Protein AF-A0A9X8VEN0-F1 (afdb_monomer_lite)

Radius of gyration: 14.85 Å; chains: 1; bounding box: 38×20×40 Å

Structure (mmCIF, N/CA/C/O backbone):
data_AF-A0A9X8VEN0-F1
#
_entry.id   AF-A0A9X8VEN0-F1
#
loop_
_atom_site.group_PDB
_atom_site.id
_atom_site.type_symbol
_atom_site.label_atom_id
_atom_site.label_alt_id
_atom_site.label_comp_id
_atom_site.label_asym_id
_atom_site.label_entity_id
_atom_site.label_seq_id
_atom_site.pdbx_PDB_ins_code
_atom_site.Cartn_x
_atom_site.Cartn_y
_atom_site.Cartn_z
_atom_site.occupancy
_atom_site.B_iso_or_equiv
_atom_site.auth_seq_id
_atom_site.auth_comp_id
_atom_site.auth_asym_id
_atom_site.auth_atom_id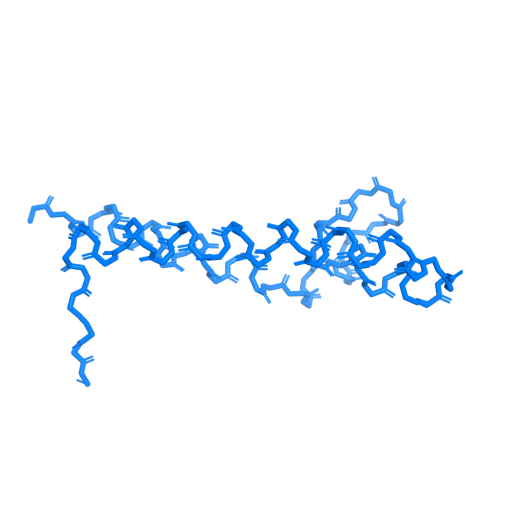
_atom_site.pdbx_PDB_model_num
ATOM 1 N N . ARG A 1 1 ? -17.299 -1.078 20.606 1.00 54.09 1 ARG A N 1
ATOM 2 C CA . ARG A 1 1 ? -16.308 -2.103 21.032 1.00 54.09 1 ARG A CA 1
ATOM 3 C C . ARG A 1 1 ? -15.341 -2.535 19.913 1.00 54.09 1 ARG A C 1
ATOM 5 O O . ARG A 1 1 ? -14.301 -3.072 20.249 1.00 54.09 1 ARG A O 1
ATOM 12 N N . TYR A 1 2 ? -15.605 -2.237 18.630 1.00 60.50 2 TYR A N 1
ATOM 13 C CA . TYR A 1 2 ? -14.693 -2.542 17.504 1.00 60.50 2 TYR A CA 1
ATOM 14 C C . TYR A 1 2 ? -13.971 -1.313 16.910 1.00 60.50 2 TYR A C 1
ATOM 16 O O . TYR A 1 2 ? -13.347 -1.418 15.861 1.00 60.50 2 TYR A O 1
ATOM 24 N N . GLY A 1 3 ? -14.035 -0.152 17.578 1.00 70.50 3 GLY A N 1
ATOM 25 C CA . GLY A 1 3 ? -13.527 1.118 17.040 1.00 70.50 3 GLY A CA 1
ATOM 26 C C . GLY A 1 3 ? -12.033 1.104 16.714 1.00 70.50 3 GLY A C 1
ATOM 27 O O . GLY A 1 3 ? -11.659 1.592 15.660 1.00 70.50 3 GLY A O 1
ATOM 28 N N . LEU A 1 4 ? -11.210 0.465 17.556 1.00 78.25 4 LEU A N 1
ATOM 29 C CA . LEU A 1 4 ? -9.760 0.368 17.347 1.00 78.25 4 LEU A CA 1
ATOM 30 C C . LEU A 1 4 ? -9.403 -0.460 16.099 1.00 78.25 4 LEU A C 1
ATOM 32 O O . LEU A 1 4 ? -8.543 -0.068 15.317 1.00 78.25 4 LEU A O 1
ATOM 36 N N . ILE A 1 5 ? -10.085 -1.595 15.902 1.00 76.38 5 ILE A N 1
ATOM 37 C CA . ILE A 1 5 ? -9.868 -2.472 14.742 1.00 76.38 5 ILE A CA 1
ATOM 38 C C . ILE A 1 5 ? -10.356 -1.772 13.473 1.00 76.38 5 ILE A C 1
ATOM 40 O O . ILE A 1 5 ? -9.652 -1.795 12.473 1.00 76.38 5 ILE A O 1
ATOM 44 N N . GLY A 1 6 ? -11.505 -1.091 13.526 1.00 75.12 6 GLY A N 1
ATOM 45 C CA . GLY A 1 6 ? -12.010 -0.289 12.411 1.00 75.12 6 GLY A CA 1
ATOM 46 C C . GLY A 1 6 ? -11.066 0.854 12.029 1.00 75.12 6 GLY A C 1
ATOM 47 O O . GLY A 1 6 ? -10.723 0.986 10.861 1.00 75.12 6 GLY A O 1
ATOM 48 N N . SER A 1 7 ? -10.580 1.638 13.000 1.00 78.81 7 SER A N 1
ATOM 49 C CA . SER A 1 7 ? -9.618 2.720 12.740 1.00 78.81 7 SER A CA 1
ATOM 50 C C . SER A 1 7 ? -8.282 2.204 12.210 1.00 78.81 7 SER A C 1
ATOM 52 O O . SER A 1 7 ? -7.696 2.823 11.327 1.00 78.81 7 SER A O 1
ATOM 54 N N . TRP A 1 8 ? -7.814 1.057 12.712 1.00 82.75 8 TRP A N 1
ATOM 55 C CA . TRP A 1 8 ? -6.596 0.416 12.220 1.00 82.75 8 TRP A CA 1
ATOM 56 C C . TRP A 1 8 ? -6.754 -0.060 10.772 1.00 82.75 8 TRP A C 1
ATOM 58 O O . TRP A 1 8 ? -5.870 0.174 9.955 1.00 82.75 8 TRP A O 1
ATOM 68 N N . LEU A 1 9 ? -7.901 -0.650 10.428 1.00 78.50 9 LEU A N 1
ATOM 69 C CA . LEU A 1 9 ? -8.192 -1.097 9.065 1.00 78.50 9 LEU A CA 1
ATOM 70 C C . LEU A 1 9 ? -8.335 0.073 8.086 1.00 78.50 9 LEU A C 1
ATOM 72 O O . LEU A 1 9 ? -7.866 -0.007 6.957 1.00 78.50 9 LEU A O 1
ATOM 76 N N . LEU A 1 10 ? -8.936 1.180 8.526 1.00 79.94 10 LEU A N 1
ATOM 77 C CA . LEU A 1 10 ? -9.0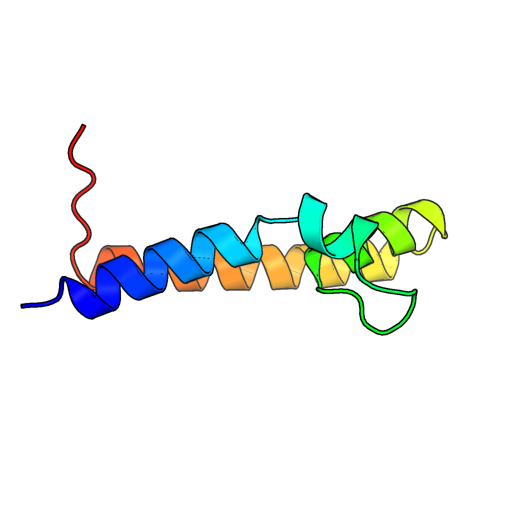06 2.402 7.727 1.00 79.94 10 LEU A CA 1
ATOM 78 C C . LEU A 1 10 ? -7.613 2.996 7.485 1.00 79.94 10 LEU A C 1
ATOM 80 O O . LEU A 1 10 ? -7.305 3.340 6.348 1.00 79.94 10 LEU A O 1
ATOM 84 N N . MET A 1 11 ? -6.750 3.058 8.508 1.00 81.06 11 MET A N 1
ATOM 85 C CA . MET A 1 11 ? -5.349 3.450 8.309 1.00 81.06 11 MET A CA 1
ATOM 86 C C . MET A 1 11 ? -4.637 2.511 7.336 1.00 81.06 11 MET A C 1
ATOM 88 O O . MET A 1 11 ? -3.965 2.986 6.428 1.00 81.06 11 MET A O 1
ATOM 92 N N . PHE A 1 12 ? -4.806 1.196 7.493 1.00 81.19 12 PHE A N 1
ATOM 93 C CA . PHE A 1 12 ? -4.218 0.200 6.599 1.00 81.19 12 PHE A CA 1
ATOM 94 C C . PHE A 1 12 ? -4.613 0.443 5.133 1.00 81.19 12 PHE A C 1
ATOM 96 O O . PHE A 1 12 ? -3.739 0.508 4.273 1.00 81.19 12 PHE A O 1
ATOM 103 N N . LEU A 1 13 ? -5.902 0.675 4.859 1.00 77.19 13 LEU A N 1
ATOM 104 C CA . LEU A 1 13 ? -6.406 0.960 3.509 1.00 77.19 13 LEU A CA 1
ATOM 105 C C . LEU A 1 13 ? -5.881 2.285 2.930 1.00 77.19 13 LEU A C 1
ATOM 107 O O . LEU A 1 13 ? -5.709 2.397 1.717 1.00 77.19 13 LEU A O 1
ATOM 111 N N . ILE A 1 14 ? -5.639 3.293 3.773 1.00 78.69 14 ILE A N 1
ATOM 112 C CA . ILE A 1 14 ? -5.023 4.558 3.345 1.00 78.69 14 ILE A CA 1
ATOM 113 C C . ILE A 1 14 ? -3.560 4.314 2.963 1.00 78.69 14 ILE A C 1
ATOM 115 O O . ILE A 1 14 ? -3.152 4.694 1.871 1.00 78.69 14 ILE A O 1
ATOM 119 N N . PHE A 1 15 ? -2.792 3.617 3.804 1.00 73.19 15 PHE A N 1
ATOM 120 C CA . PHE A 1 15 ? -1.385 3.308 3.527 1.00 73.19 15 PHE A CA 1
ATOM 121 C C . PHE A 1 15 ? -1.190 2.428 2.289 1.00 73.19 15 PHE A C 1
ATOM 123 O O . PHE A 1 15 ? -0.236 2.630 1.545 1.00 73.19 15 PHE A O 1
ATOM 130 N N . GLU A 1 16 ? -2.094 1.485 2.032 1.00 68.88 16 GLU A N 1
ATOM 131 C CA . GLU A 1 16 ? -2.059 0.646 0.828 1.00 68.88 16 GLU A CA 1
ATOM 132 C C . GLU A 1 16 ? -2.243 1.461 -0.466 1.00 68.88 16 GLU A C 1
ATOM 134 O O . GLU A 1 16 ? -1.697 1.112 -1.512 1.00 68.88 16 GLU A O 1
ATOM 139 N N . ARG A 1 17 ? -2.982 2.577 -0.398 1.00 66.88 17 ARG A N 1
ATOM 140 C CA . ARG A 1 17 ? -3.231 3.483 -1.531 1.00 66.88 17 ARG A CA 1
ATOM 141 C C . ARG A 1 17 ? -2.277 4.669 -1.607 1.00 66.88 17 ARG A C 1
ATOM 143 O O . ARG A 1 17 ? -2.327 5.416 -2.583 1.00 66.88 17 ARG A O 1
ATOM 150 N N . GLU A 1 18 ? -1.426 4.864 -0.610 1.00 64.12 18 GLU A N 1
ATOM 151 C CA . GLU A 1 18 ? -0.435 5.935 -0.607 1.00 64.12 18 GLU A CA 1
ATOM 152 C C . GLU A 1 18 ? 0.721 5.582 -1.555 1.00 64.12 18 GLU A C 1
ATOM 154 O O . GLU A 1 18 ? 1.754 5.035 -1.173 1.00 64.12 18 GLU A O 1
ATOM 159 N N . TYR A 1 19 ? 0.532 5.906 -2.836 1.00 56.91 19 TYR A N 1
ATOM 160 C CA . TYR A 1 19 ? 1.558 5.793 -3.874 1.00 56.91 19 TYR A CA 1
ATOM 161 C C . TYR A 1 19 ? 2.627 6.894 -3.750 1.00 56.91 19 TYR A C 1
ATOM 163 O O . TYR A 1 19 ? 3.801 6.660 -4.037 1.00 56.91 19 TYR A O 1
ATOM 171 N N . SER A 1 20 ? 2.238 8.101 -3.320 1.00 50.03 20 SER A N 1
ATOM 172 C CA . SER A 1 20 ? 3.083 9.299 -3.417 1.00 50.03 20 SER A CA 1
ATOM 173 C C . SER A 1 20 ? 4.285 9.285 -2.480 1.00 50.03 20 SER A C 1
ATOM 175 O O . SER A 1 20 ? 5.373 9.668 -2.894 1.00 50.03 20 SER A O 1
ATOM 177 N N . THR A 1 21 ? 4.146 8.831 -1.237 1.00 55.62 21 THR A N 1
ATOM 178 C CA . THR A 1 21 ? 5.282 8.820 -0.298 1.00 55.62 21 THR A CA 1
ATOM 179 C C . THR A 1 21 ? 6.325 7.757 -0.649 1.00 55.62 21 THR A C 1
ATOM 181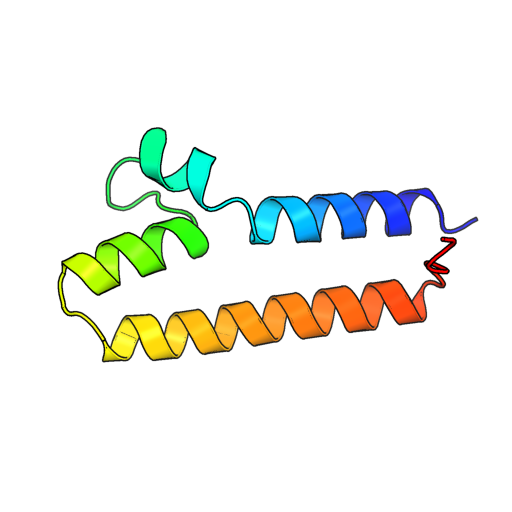 O O . THR A 1 21 ? 7.519 8.009 -0.492 1.00 55.62 21 THR A O 1
ATOM 184 N N . GLY A 1 22 ? 5.902 6.612 -1.195 1.00 56.59 22 GLY A N 1
ATOM 185 C CA . GLY A 1 22 ? 6.805 5.539 -1.619 1.00 56.59 22 GLY A CA 1
ATOM 186 C C . GLY A 1 22 ? 7.680 5.921 -2.813 1.00 56.59 22 GLY A C 1
ATOM 187 O O . GLY A 1 22 ? 8.884 5.700 -2.776 1.00 56.59 22 GLY A O 1
ATOM 188 N N . VAL A 1 23 ? 7.108 6.567 -3.835 1.00 55.06 23 VAL A N 1
ATOM 189 C CA . VAL A 1 23 ? 7.846 6.950 -5.057 1.00 55.06 23 VAL A CA 1
ATOM 190 C C . VAL A 1 23 ? 8.921 8.009 -4.787 1.00 55.06 23 VAL A C 1
ATOM 192 O O . VAL A 1 23 ? 9.959 8.008 -5.441 1.00 55.06 23 VAL A O 1
ATOM 195 N N . TYR A 1 24 ? 8.694 8.916 -3.832 1.00 53.25 24 TYR A N 1
ATOM 196 C CA . TYR A 1 24 ? 9.627 10.017 -3.564 1.00 53.25 24 TYR A CA 1
ATOM 197 C C . TYR A 1 24 ? 10.669 9.722 -2.475 1.00 53.25 24 TYR A C 1
ATOM 199 O O . TYR A 1 24 ? 11.696 10.398 -2.444 1.00 53.25 24 TYR A O 1
ATOM 207 N N . LEU A 1 25 ? 10.428 8.755 -1.579 1.00 57.75 25 LEU A N 1
ATOM 208 C CA . LEU A 1 25 ? 11.323 8.466 -0.445 1.00 57.75 25 LEU A CA 1
ATOM 209 C C . LEU A 1 25 ? 12.050 7.121 -0.542 1.00 57.75 25 LEU A C 1
ATOM 211 O O . LEU A 1 25 ? 13.030 6.922 0.178 1.00 57.75 25 LEU A O 1
ATOM 215 N N . LEU A 1 26 ? 11.587 6.195 -1.386 1.00 54.53 26 LEU A N 1
ATOM 216 C CA . LEU A 1 26 ? 12.189 4.870 -1.513 1.00 54.53 26 LEU A CA 1
ATOM 217 C C . LEU A 1 26 ? 13.096 4.832 -2.739 1.00 54.53 26 LEU A C 1
ATOM 219 O O . LEU A 1 26 ? 12.724 5.246 -3.833 1.00 54.53 26 LEU A O 1
ATOM 223 N N . SER A 1 27 ? 14.310 4.327 -2.532 1.00 57.53 27 SER A N 1
ATOM 224 C CA . SER A 1 27 ? 15.234 4.036 -3.623 1.00 57.53 27 SER A CA 1
ATOM 225 C C . SER A 1 27 ? 14.762 2.770 -4.359 1.00 57.53 27 SER A C 1
ATOM 227 O O . SER A 1 27 ? 14.151 1.899 -3.722 1.00 57.53 27 SER A O 1
ATOM 229 N N . PRO A 1 28 ? 15.052 2.615 -5.665 1.00 59.44 28 PRO A N 1
ATOM 230 C CA . PRO A 1 28 ? 14.717 1.401 -6.406 1.00 59.44 28 PRO A CA 1
ATOM 231 C C . PRO A 1 28 ? 15.188 0.144 -5.655 1.00 59.44 28 PRO A C 1
ATOM 233 O O . PRO A 1 28 ? 16.362 0.030 -5.303 1.00 59.44 28 PRO A O 1
ATOM 236 N N . GLY A 1 29 ? 14.271 -0.788 -5.377 1.00 62.62 29 GLY A N 1
ATOM 237 C CA . GLY A 1 29 ? 14.549 -2.028 -4.633 1.00 62.62 29 GLY A CA 1
ATOM 238 C C . GLY A 1 29 ? 14.076 -2.059 -3.172 1.00 62.62 29 GLY A C 1
ATOM 239 O O . GLY A 1 29 ? 14.034 -3.137 -2.584 1.00 62.62 29 GLY A O 1
ATOM 240 N N . THR A 1 30 ? 13.656 -0.926 -2.596 1.00 61.09 30 THR A N 1
ATOM 241 C CA . THR A 1 30 ? 12.948 -0.873 -1.294 1.00 61.09 30 THR A CA 1
ATOM 242 C C . THR A 1 30 ? 11.507 -0.380 -1.433 1.00 61.09 30 THR A C 1
ATOM 244 O O . THR A 1 30 ? 10.895 0.043 -0.457 1.00 61.09 30 THR A O 1
ATOM 247 N N . GLU A 1 31 ? 10.994 -0.369 -2.660 1.00 70.19 31 GLU A N 1
ATOM 248 C CA . GLU A 1 31 ? 9.707 0.204 -3.038 1.00 70.19 31 GLU A CA 1
ATOM 249 C C . GLU A 1 31 ? 8.550 -0.570 -2.397 1.00 70.19 31 GLU A C 1
ATOM 251 O O . GLU A 1 31 ? 8.526 -1.803 -2.376 1.00 70.19 31 GLU A O 1
ATOM 256 N N . THR A 1 32 ? 7.547 0.148 -1.896 1.00 71.88 32 THR A N 1
ATOM 257 C CA . THR A 1 32 ? 6.267 -0.474 -1.547 1.00 71.88 32 THR A CA 1
ATOM 258 C C . THR A 1 32 ? 5.566 -0.918 -2.831 1.00 71.88 32 THR A C 1
ATOM 260 O O . THR A 1 32 ? 5.780 -0.319 -3.889 1.00 71.88 32 THR A O 1
ATOM 263 N N . ILE A 1 33 ? 4.708 -1.947 -2.752 1.00 74.81 33 ILE A N 1
ATOM 264 C CA . ILE A 1 33 ? 4.004 -2.541 -3.911 1.00 74.81 33 ILE A CA 1
ATOM 265 C C . ILE A 1 33 ? 3.386 -1.459 -4.812 1.00 74.81 33 ILE A C 1
ATOM 267 O O . ILE A 1 33 ? 3.508 -1.531 -6.033 1.00 74.81 33 ILE A O 1
ATOM 271 N N . GLY A 1 34 ? 2.792 -0.420 -4.216 1.00 71.50 34 GLY A N 1
ATOM 272 C CA . GLY A 1 34 ? 2.226 0.704 -4.956 1.00 71.50 34 GLY A CA 1
ATOM 273 C C . GLY A 1 34 ? 3.258 1.480 -5.784 1.00 71.50 34 GLY A C 1
ATOM 274 O O . GLY A 1 34 ? 3.060 1.671 -6.981 1.00 71.50 34 GLY A O 1
ATOM 275 N N . SER A 1 35 ? 4.376 1.900 -5.185 1.00 75.19 35 SER A N 1
ATOM 276 C CA . SER A 1 35 ? 5.455 2.587 -5.918 1.00 75.19 35 SER A CA 1
ATOM 277 C C . SER A 1 35 ? 6.145 1.685 -6.949 1.00 75.19 35 SER A C 1
ATOM 279 O O . SER A 1 35 ? 6.447 2.134 -8.052 1.00 75.19 35 SER A O 1
ATOM 281 N N . MET A 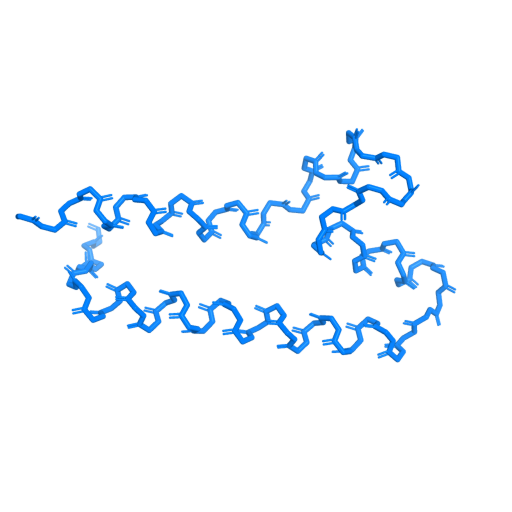1 36 ? 6.296 0.394 -6.637 1.00 80.62 36 MET A N 1
ATOM 282 C CA . MET A 1 36 ? 6.910 -0.598 -7.521 1.00 80.62 36 MET A CA 1
ATOM 283 C C . MET A 1 36 ? 6.102 -0.798 -8.811 1.00 80.62 36 MET A C 1
ATOM 285 O O . MET A 1 36 ? 6.685 -0.993 -9.874 1.00 80.62 36 MET A O 1
ATOM 289 N N . LEU A 1 37 ? 4.766 -0.700 -8.760 1.00 78.38 37 LEU A N 1
ATOM 290 C CA . LEU A 1 37 ? 3.919 -0.755 -9.958 1.00 78.38 37 LEU A CA 1
ATOM 291 C C . LEU A 1 37 ? 4.256 0.361 -10.956 1.00 78.38 37 LEU A C 1
ATOM 293 O O . LEU A 1 37 ? 4.331 0.100 -12.156 1.00 78.38 37 LEU A O 1
ATOM 297 N N . VAL A 1 38 ? 4.489 1.584 -10.472 1.00 77.88 38 VAL A N 1
ATOM 298 C CA . VAL A 1 38 ? 4.843 2.734 -11.320 1.00 77.88 38 VAL A CA 1
ATOM 299 C C . VAL A 1 38 ? 6.243 2.555 -11.909 1.00 77.88 38 VAL A C 1
ATOM 301 O O . VAL A 1 38 ? 6.433 2.757 -13.110 1.00 77.88 38 VAL A O 1
ATOM 304 N N . SER A 1 39 ? 7.205 2.112 -11.098 1.00 78.12 39 SER A N 1
ATOM 305 C CA . SER A 1 39 ? 8.577 1.850 -11.546 1.00 78.12 39 SER A CA 1
ATOM 306 C C . SER A 1 39 ? 8.644 0.729 -12.589 1.00 78.12 39 SER A C 1
ATOM 308 O O . SER A 1 39 ? 9.310 0.872 -13.614 1.00 78.12 39 SER A O 1
ATOM 310 N N . LEU A 1 40 ? 7.902 -0.365 -12.393 1.00 82.31 40 LEU A N 1
ATOM 311 C CA . LEU A 1 40 ? 7.831 -1.475 -13.349 1.00 82.31 40 LEU A CA 1
ATOM 312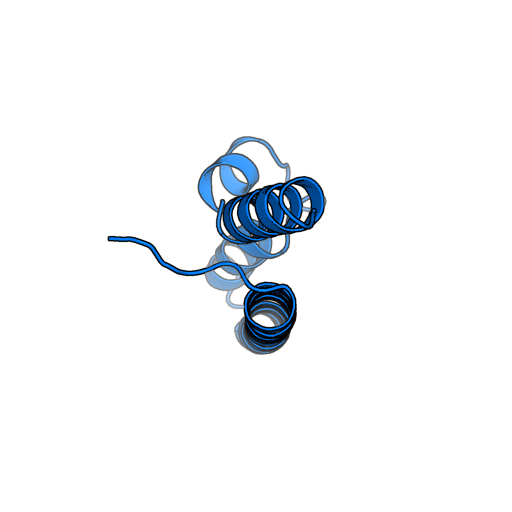 C C . LEU A 1 40 ? 7.078 -1.109 -14.629 1.00 82.31 40 LEU A C 1
ATOM 314 O O . LEU A 1 40 ? 7.449 -1.577 -15.707 1.00 82.31 40 LEU A O 1
ATOM 318 N N . TRP A 1 41 ? 6.057 -0.257 -14.529 1.00 80.75 41 TRP A N 1
ATOM 319 C CA . TRP A 1 41 ? 5.385 0.306 -15.696 1.00 80.75 41 TRP A CA 1
ATOM 320 C C . TRP A 1 41 ? 6.357 1.137 -16.540 1.00 80.75 41 TRP A C 1
ATOM 322 O O . TRP A 1 41 ? 6.432 0.947 -17.752 1.00 80.75 41 TRP A O 1
ATOM 332 N N . ALA A 1 42 ? 7.166 1.989 -15.902 1.00 80.88 42 ALA A N 1
ATOM 333 C CA . ALA A 1 42 ? 8.215 2.751 -16.579 1.00 80.88 42 ALA A CA 1
ATOM 334 C C . ALA A 1 42 ? 9.317 1.850 -17.174 1.00 80.88 42 ALA A C 1
ATOM 336 O O . ALA A 1 42 ? 9.844 2.153 -18.242 1.00 80.88 42 ALA A O 1
ATOM 337 N N . ALA A 1 43 ? 9.632 0.726 -16.524 1.00 83.56 43 ALA A N 1
ATOM 338 C CA . ALA A 1 43 ? 10.583 -0.273 -17.016 1.00 83.56 43 ALA A CA 1
ATOM 339 C C . ALA A 1 43 ? 10.021 -1.187 -18.128 1.00 83.56 43 ALA A C 1
ATOM 341 O O . ALA A 1 43 ? 10.759 -2.008 -18.672 1.00 83.56 43 ALA A O 1
ATOM 342 N N . GLY A 1 44 ? 8.730 -1.075 -18.468 1.00 84.06 44 GLY A N 1
ATOM 343 C CA . GLY A 1 44 ? 8.075 -1.891 -19.497 1.00 84.06 44 GLY A CA 1
ATOM 344 C C . GLY A 1 44 ? 7.761 -3.334 -19.075 1.00 84.06 44 GLY A C 1
ATOM 345 O O . GLY A 1 44 ? 7.406 -4.153 -19.920 1.00 84.06 44 GLY A O 1
ATOM 346 N N . ALA A 1 45 ? 7.858 -3.663 -17.784 1.00 85.44 45 ALA A N 1
ATOM 347 C CA . ALA A 1 45 ? 7.629 -5.006 -17.246 1.00 85.44 45 ALA A CA 1
ATOM 348 C C . ALA A 1 45 ? 6.131 -5.285 -16.996 1.00 85.44 45 ALA A C 1
ATOM 350 O O . ALA A 1 45 ? 5.704 -5.524 -15.864 1.00 85.44 45 ALA A O 1
ATOM 351 N N . ILE A 1 46 ? 5.322 -5.241 -18.060 1.00 85.81 46 ILE A N 1
ATOM 352 C CA . ILE A 1 46 ? 3.849 -5.290 -17.989 1.00 85.81 46 ILE A CA 1
ATOM 353 C C . ILE A 1 46 ? 3.323 -6.568 -17.318 1.00 85.81 46 ILE A C 1
ATOM 355 O O . ILE A 1 46 ? 2.359 -6.508 -16.556 1.00 85.81 46 ILE A O 1
ATOM 359 N N . ASP A 1 47 ? 3.984 -7.706 -17.526 1.00 88.12 47 ASP A N 1
ATOM 360 C CA . ASP A 1 47 ? 3.577 -8.995 -16.950 1.00 88.12 47 ASP A CA 1
ATOM 361 C C . ASP A 1 47 ? 3.631 -8.971 -15.412 1.00 88.12 47 ASP A C 1
ATOM 363 O O . ASP A 1 47 ? 2.726 -9.448 -14.722 1.00 88.12 47 ASP A O 1
ATOM 367 N N . ILE A 1 48 ? 4.681 -8.348 -14.866 1.00 85.06 48 ILE A N 1
ATOM 368 C CA . ILE A 1 48 ? 4.889 -8.206 -13.421 1.00 85.06 48 ILE A CA 1
ATOM 369 C C . ILE A 1 48 ? 3.935 -7.148 -12.860 1.00 85.06 48 ILE A C 1
ATOM 371 O O . ILE A 1 48 ? 3.354 -7.353 -11.795 1.00 85.06 48 ILE A O 1
ATOM 375 N N . VAL A 1 49 ? 3.705 -6.054 -13.596 1.00 86.19 49 VAL A N 1
ATOM 376 C CA . VAL A 1 49 ? 2.707 -5.033 -13.233 1.00 86.19 49 VAL A CA 1
ATOM 377 C C . VAL A 1 49 ? 1.317 -5.655 -13.106 1.00 86.19 49 VAL A C 1
ATOM 379 O O . VAL A 1 49 ? 0.614 -5.389 -12.130 1.00 86.19 49 VAL A O 1
ATOM 382 N N . ALA A 1 50 ? 0.919 -6.511 -14.049 1.00 87.81 50 ALA A N 1
ATOM 383 C CA . ALA A 1 50 ? -0.376 -7.184 -14.020 1.00 87.81 50 ALA A CA 1
ATOM 384 C C . ALA A 1 50 ? -0.506 -8.120 -12.807 1.00 87.81 50 ALA A C 1
ATOM 386 O O . ALA A 1 50 ? -1.508 -8.065 -12.089 1.00 87.81 50 ALA A O 1
ATOM 387 N N . ALA A 1 51 ? 0.523 -8.928 -12.530 1.00 90.62 51 ALA A N 1
ATOM 388 C CA . ALA A 1 51 ? 0.541 -9.826 -11.376 1.00 90.62 51 ALA A CA 1
ATOM 389 C C . ALA A 1 51 ? 0.463 -9.064 -10.040 1.00 90.62 51 ALA A C 1
ATOM 391 O O . ALA A 1 51 ? -0.348 -9.399 -9.174 1.00 90.62 51 ALA A O 1
ATOM 392 N N . LEU A 1 52 ? 1.258 -8.002 -9.885 1.00 87.56 52 LEU A N 1
ATOM 393 C CA . LEU A 1 52 ? 1.255 -7.172 -8.680 1.00 87.56 52 LEU A CA 1
ATOM 394 C C . LEU A 1 52 ? -0.061 -6.403 -8.512 1.00 87.56 52 LEU A C 1
ATOM 396 O O . LEU A 1 52 ? -0.565 -6.300 -7.397 1.00 87.56 52 LEU A O 1
ATOM 400 N N . SER A 1 53 ? -0.659 -5.928 -9.607 1.00 86.12 53 SER A N 1
ATOM 401 C CA . SER A 1 53 ? -1.965 -5.257 -9.576 1.00 86.12 53 SER A CA 1
ATOM 402 C C . SER A 1 53 ? -3.065 -6.204 -9.104 1.00 86.12 53 SER A C 1
ATOM 404 O O . SER A 1 53 ? -3.908 -5.816 -8.299 1.00 86.12 53 SER A O 1
ATOM 406 N N . PHE A 1 54 ? -3.036 -7.461 -9.552 1.00 90.12 54 PHE A N 1
ATOM 407 C CA . PHE A 1 54 ? -3.983 -8.478 -9.104 1.00 90.12 54 PHE A CA 1
ATOM 408 C C . PHE A 1 54 ? -3.867 -8.755 -7.598 1.00 90.12 54 PHE A C 1
ATOM 410 O O . PHE A 1 54 ? -4.877 -8.767 -6.895 1.00 90.12 54 PHE A O 1
ATOM 417 N N . ILE A 1 55 ? -2.641 -8.917 -7.089 1.00 89.56 55 ILE A N 1
ATOM 418 C CA . ILE A 1 55 ? -2.388 -9.114 -5.653 1.00 89.56 55 ILE A CA 1
ATOM 419 C C . ILE A 1 55 ? -2.867 -7.899 -4.849 1.00 89.56 55 ILE A C 1
ATOM 421 O O . ILE A 1 55 ? -3.541 -8.068 -3.836 1.00 89.56 55 ILE A O 1
ATOM 425 N N . ASN A 1 56 ? -2.571 -6.687 -5.320 1.00 85.31 56 ASN A N 1
ATOM 426 C CA . ASN A 1 56 ? -2.997 -5.448 -4.672 1.00 85.31 56 ASN A CA 1
ATOM 427 C C . ASN A 1 56 ? -4.530 -5.356 -4.587 1.00 85.31 56 ASN A C 1
ATOM 429 O O . ASN A 1 56 ? -5.092 -5.098 -3.529 1.00 85.31 56 ASN A O 1
ATOM 433 N N . ILE A 1 57 ? -5.235 -5.661 -5.681 1.00 86.94 57 ILE A N 1
ATOM 434 C CA . ILE A 1 57 ? -6.705 -5.688 -5.688 1.00 86.94 57 ILE A CA 1
ATOM 435 C C . ILE A 1 57 ? -7.238 -6.724 -4.689 1.00 86.94 57 ILE A C 1
ATOM 437 O O . ILE A 1 57 ? -8.190 -6.435 -3.966 1.00 86.94 57 ILE A O 1
ATOM 441 N N . LEU A 1 58 ? -6.629 -7.911 -4.606 1.00 90.69 58 LEU A N 1
ATOM 442 C CA . LEU A 1 58 ? -7.029 -8.928 -3.630 1.00 90.69 58 LEU A CA 1
ATOM 443 C C . LEU A 1 58 ? -6.850 -8.456 -2.183 1.00 90.69 58 LEU A C 1
ATOM 445 O O . LEU A 1 58 ? -7.743 -8.685 -1.367 1.00 90.69 58 LEU A O 1
ATOM 449 N N . LEU A 1 59 ? -5.738 -7.793 -1.861 1.00 85.94 59 LEU A N 1
ATOM 450 C CA . LEU A 1 59 ? -5.478 -7.255 -0.523 1.00 85.94 59 LEU A CA 1
ATOM 451 C C . LEU A 1 59 ? -6.511 -6.189 -0.136 1.00 85.94 59 LEU A C 1
ATOM 453 O O . LEU A 1 59 ? -7.130 -6.313 0.924 1.00 85.94 59 LEU A O 1
ATOM 457 N N . VAL A 1 60 ? -6.805 -5.248 -1.038 1.00 84.62 60 VAL A N 1
ATOM 458 C CA . VAL A 1 60 ? -7.858 -4.237 -0.856 1.00 84.62 60 VAL A CA 1
ATOM 459 C C . VAL A 1 60 ? -9.223 -4.892 -0.622 1.00 84.62 60 VAL A C 1
ATOM 461 O O . VAL A 1 60 ? -9.945 -4.517 0.304 1.00 84.62 60 VAL A O 1
ATOM 464 N N . VAL A 1 61 ? -9.598 -5.880 -1.444 1.00 87.31 61 VAL A N 1
ATOM 465 C CA . VAL A 1 61 ? -10.895 -6.577 -1.351 1.00 87.31 61 VAL A CA 1
ATOM 466 C C . VAL A 1 61 ? -11.017 -7.344 -0.035 1.00 87.31 61 VAL A C 1
ATOM 468 O O . VAL A 1 61 ? -12.064 -7.288 0.613 1.00 87.31 61 VAL A O 1
ATOM 471 N N . LEU A 1 62 ? -9.953 -8.026 0.392 1.00 87.44 62 LEU A N 1
ATOM 472 C CA . LEU A 1 62 ? -9.911 -8.712 1.681 1.00 87.44 62 LEU A CA 1
ATOM 473 C C . LEU A 1 62 ? -9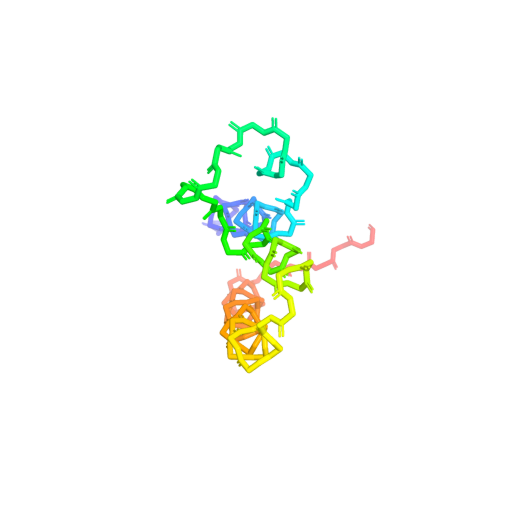.997 -7.715 2.841 1.00 87.44 62 LEU A C 1
ATOM 475 O O . LEU A 1 62 ? -10.801 -7.917 3.751 1.00 87.44 62 LEU A O 1
ATOM 479 N N . GLY A 1 63 ? -9.237 -6.619 2.791 1.00 83.19 63 GLY A N 1
ATOM 480 C CA . GLY A 1 63 ? -9.266 -5.556 3.794 1.00 83.19 63 GLY A CA 1
ATOM 481 C C . GLY A 1 63 ? -10.660 -4.945 3.948 1.00 83.19 63 GLY A C 1
ATOM 482 O O . GLY A 1 63 ? -11.197 -4.886 5.055 1.00 83.19 63 GLY A O 1
ATOM 483 N N . LEU A 1 64 ? -11.302 -4.586 2.834 1.00 82.62 64 LEU A N 1
ATOM 484 C CA . LEU A 1 64 ? -12.687 -4.106 2.809 1.00 82.62 64 LEU A CA 1
ATOM 485 C C . LEU A 1 64 ? -13.677 -5.155 3.321 1.00 82.62 64 LEU A C 1
ATOM 487 O O . LEU A 1 64 ? -14.530 -4.833 4.146 1.00 82.62 64 LEU A O 1
ATOM 491 N N . GLY A 1 65 ? -13.560 -6.412 2.890 1.00 85.12 65 GLY A N 1
ATOM 492 C CA . GLY A 1 65 ? -14.425 -7.497 3.359 1.00 85.12 65 GLY A CA 1
ATOM 493 C C . GLY A 1 65 ? -14.342 -7.696 4.875 1.00 85.12 65 GLY A C 1
ATOM 494 O O . GLY A 1 65 ? -15.362 -7.883 5.543 1.00 85.12 65 GLY A O 1
ATOM 495 N N . ILE A 1 66 ? -13.138 -7.583 5.440 1.00 81.62 66 ILE A N 1
ATOM 496 C CA . ILE A 1 66 ? -12.907 -7.636 6.885 1.00 81.62 66 ILE A CA 1
ATOM 497 C C . ILE A 1 66 ? -13.491 -6.386 7.570 1.00 81.62 66 ILE A C 1
ATOM 499 O O . ILE A 1 66 ? -14.208 -6.524 8.563 1.00 81.62 66 ILE A O 1
ATOM 503 N N . ALA A 1 67 ? -13.267 -5.181 7.036 1.00 75.12 67 ALA A N 1
ATOM 504 C CA . ALA A 1 67 ? -13.811 -3.933 7.589 1.00 75.12 67 ALA A CA 1
ATOM 505 C C . ALA A 1 67 ? -15.344 -3.924 7.647 1.00 75.12 67 ALA A C 1
ATOM 507 O O . ALA A 1 67 ? -15.929 -3.560 8.672 1.00 75.12 67 ALA A O 1
ATOM 508 N N . LEU A 1 68 ? -15.991 -4.385 6.575 1.00 76.31 68 LEU A N 1
ATOM 509 C CA . LEU A 1 68 ? -17.442 -4.527 6.501 1.00 76.31 68 LEU A CA 1
ATOM 510 C C . LEU A 1 68 ? -17.947 -5.565 7.512 1.00 76.31 68 LEU A C 1
ATOM 512 O O . LEU A 1 68 ? -18.945 -5.326 8.192 1.00 76.31 68 LEU A O 1
ATOM 516 N N . ARG A 1 69 ? -17.226 -6.682 7.695 1.00 74.00 69 ARG A N 1
ATOM 517 C CA . ARG A 1 69 ? -17.574 -7.711 8.689 1.00 74.00 69 ARG A CA 1
ATOM 518 C C . ARG A 1 69 ? -17.470 -7.215 10.134 1.00 74.00 69 ARG A C 1
ATOM 520 O O . ARG A 1 69 ? -18.256 -7.648 10.973 1.00 74.00 69 ARG A O 1
ATOM 527 N N . PHE A 1 70 ? -16.540 -6.309 10.436 1.00 68.44 70 PHE A N 1
ATOM 528 C CA . PHE A 1 70 ? -16.383 -5.717 11.772 1.00 68.44 70 PHE A CA 1
ATOM 529 C C . PHE A 1 70 ? -17.254 -4.473 12.019 1.00 68.44 70 PHE A C 1
ATOM 531 O O . PHE A 1 70 ? -17.162 -3.860 13.085 1.00 68.44 70 PHE A O 1
ATOM 538 N N . GLY A 1 71 ? -18.161 -4.144 11.093 1.00 58.62 71 GLY A N 1
ATOM 539 C CA . GLY A 1 71 ? -19.221 -3.170 11.334 1.00 58.62 71 GLY A CA 1
ATOM 540 C C . GLY A 1 71 ? -18.767 -1.714 11.268 1.00 58.62 71 GLY A C 1
ATOM 541 O O . GLY A 1 71 ? -19.321 -0.878 11.985 1.00 58.62 71 GLY A O 1
ATOM 542 N N . VAL A 1 72 ? -17.795 -1.390 10.408 1.00 56.78 72 VAL A N 1
ATOM 543 C CA . VAL A 1 72 ? -17.581 0.001 9.988 1.00 56.78 72 VAL A CA 1
ATOM 544 C C . VAL A 1 72 ? -18.808 0.421 9.176 1.00 56.78 72 VAL A C 1
ATOM 546 O O . VAL A 1 72 ? -18.910 0.155 7.982 1.00 56.78 72 VAL A O 1
ATOM 549 N N . LYS A 1 73 ? -19.793 1.020 9.850 1.00 56.53 73 LYS A N 1
ATOM 550 C CA . LYS A 1 73 ? -20.879 1.730 9.177 1.00 56.53 73 LYS A CA 1
ATOM 551 C C . LYS A 1 73 ? -20.259 2.938 8.483 1.00 56.53 73 LYS A C 1
ATOM 553 O O . LYS A 1 73 ? -19.693 3.789 9.168 1.00 56.53 73 LYS A O 1
ATOM 558 N N . LEU A 1 74 ? -20.371 3.003 7.156 1.00 50.75 74 LEU A N 1
ATOM 559 C CA . LEU A 1 74 ? -20.285 4.276 6.451 1.00 50.75 74 LEU A CA 1
ATOM 560 C C . LEU A 1 74 ? -21.408 5.153 7.020 1.00 50.75 74 LEU A C 1
ATOM 562 O O . LEU A 1 74 ? -22.582 4.860 6.803 1.00 50.75 74 LEU A O 1
ATOM 566 N N . HIS A 1 75 ? -21.058 6.141 7.835 1.00 51.25 75 HIS A N 1
ATOM 567 C CA . HIS A 1 75 ? -21.935 7.281 8.058 1.00 51.25 75 HIS A CA 1
ATOM 568 C C . HIS A 1 75 ? -21.486 8.358 7.072 1.00 51.25 75 HIS A C 1
ATOM 570 O O . HIS A 1 75 ? -20.282 8.613 6.986 1.00 51.25 75 HIS A O 1
ATOM 576 N N . ASP A 1 76 ? -22.452 8.881 6.313 1.00 44.91 76 ASP A N 1
ATOM 577 C CA . ASP A 1 76 ? -22.337 10.123 5.533 1.00 44.91 76 ASP A CA 1
ATOM 578 C C . ASP A 1 76 ? -21.827 11.282 6.404 1.00 44.91 76 ASP A C 1
ATOM 580 O O . ASP A 1 76 ? -22.228 11.343 7.595 1.00 44.91 76 ASP A O 1
#

Foldseek 3Di:
DCVVVLVVLVVVLVVLPPLPVQLPPPDPPRGDLSVVLVVCVVVVVVVVNVVSVVVSVVVNVVSVVVSVVSDPDPDD

Sequence (76 aa):
RYGLIGSWLLMFLIFEREYSTGVYLLSPGTETIGSMLVSLWAAGAIDIVAALSFINILLVVLGLGIALRFGVKLHD

Organism: Serratia marcescens (NCBI:txid615)

pLDDT: mean 73.85, std 12.37, range [44.91, 90.69]

Secondary structure (DSSP, 8-state):
--HHHHHHHHHHHHHHH-HHHHHHHPPTTS--HHHHHHHHHHTT-HHHHHHHHHHHHHHHHHHHHHHHHTT-----